Protein AF-A0A7C5R5T1-F1 (afdb_monomer)

Nearest PDB structures (foldseek):
  3ls1-assembly2_B  TM=5.793E-01  e=5.286E-01  Synechocystis sp. PCC 6803
  5tvn-assembly1_A  TM=6.283E-01  e=2.278E+00  Homo sapiens
  6lea-assembly2_B  TM=6.280E-01  e=3.017E+00  Helicobacter pylori CPY1124
  3iqc-assembly3_A  TM=5.082E-01  e=2.278E+00  Helicobacter pylori 26695
  3k1i-assembly2_B  TM=4.172E-01  e=1.537E+00  Helicobacter pylori 26695

Sequence (161 aa):
MSTLGKLGWIVSLILAIGLGAMGYTFLVKGQTVPYADGRTSILLSPDERNQVLGEMRAILSGTRDIMEDSINGDFQAAEDQARAMGMAAANADAQILAKLPLDFSSLGLGLHRSFDDLADFIAANPDPLGIVDEVASLMVQCVACHDAYRLGIEGEATTTQ

Secondary structure (DSSP, 8-state):
--HHHHHHHHHHHHHHHHHHHHHHIIIII-SEEE-TTSPEEEEE-HHHHHHHHHHHHHHHHHHHHHHHHHHHT-HHHHHHHHHHTSGGG----HHHHTTS-HHHHHHHHHHHHHHHHHHHHHHH---HHHHHHHHHHHHHHHHHHHHHEEEEETT------

Solvent-accessible surface area (backbone atoms only — not comparable to full-atom values): 8560 Å² total; per-residue (Å²): 132,58,72,68,58,56,50,52,53,51,52,51,51,52,51,53,51,52,51,49,54,50,48,44,43,52,58,45,52,18,41,59,44,86,41,94,88,73,23,38,26,37,44,28,53,72,66,56,44,50,51,56,54,47,53,54,51,51,51,54,50,38,56,52,48,27,54,52,24,31,72,71,66,38,43,65,59,20,20,52,41,25,46,62,50,5,62,88,56,71,71,75,56,70,75,55,58,59,29,43,25,44,67,59,51,48,43,53,58,46,46,17,44,46,22,38,53,46,17,55,43,35,75,74,51,81,40,51,67,61,52,50,51,52,52,58,58,49,45,51,44,55,50,54,48,63,65,46,40,46,85,38,49,66,90,58,74,89,68,88,121

Radius of gyration: 21.51 Å; Cα contacts (8 Å, |Δi|>4): 175; chains: 1; bounding box: 43×31×78 Å

Foldseek 3Di:
DPPVVVVVVVVVVVVVVVVVVVCCCQAAVFQWDAAPLRAIAQADAPVLQVVVVVLVVLLVVLLVQLLVCLVVLVLVSNLVSLLCLAPVVLDRDPVSNRRDHPVLNVLSNLLNPLSNVLSVCSVVDSHSVVSVVSSVVSCVSVVVDVVHYDYDYPPPPSDDD

Mean predicted aligned error: 6.22 Å

pLDDT: mean 91.75, std 10.35, range [41.28, 98.62]

Structure (mmCIF, N/CA/C/O backbone):
data_AF-A0A7C5R5T1-F1
#
_entry.id   AF-A0A7C5R5T1-F1
#
loop_
_atom_site.group_PDB
_atom_site.id
_atom_site.type_symbol
_atom_site.label_atom_id
_atom_site.label_alt_id
_atom_site.label_comp_id
_atom_site.label_asym_id
_atom_site.label_entity_id
_atom_site.label_seq_id
_atom_site.pdbx_PDB_ins_code
_atom_site.Cartn_x
_atom_site.Cartn_y
_atom_site.Cartn_z
_atom_site.occupancy
_atom_site.B_iso_or_equiv
_atom_site.auth_seq_id
_atom_site.auth_comp_id
_atom_site.auth_asym_id
_atom_site.auth_atom_id
_atom_site.pdbx_PDB_model_num
ATOM 1 N N . MET A 1 1 ? 0.304 11.719 -55.226 1.00 56.12 1 MET A N 1
ATOM 2 C CA . MET A 1 1 ? 1.237 12.138 -54.154 1.00 56.12 1 MET A CA 1
ATOM 3 C C . MET A 1 1 ? 2.668 11.921 -54.604 1.00 56.12 1 MET A C 1
ATOM 5 O O . MET A 1 1 ? 3.005 10.792 -54.952 1.00 56.12 1 MET A O 1
ATOM 9 N N . SER A 1 2 ? 3.476 12.984 -54.612 1.00 66.88 2 SER A N 1
ATOM 10 C CA . SER A 1 2 ? 4.915 12.898 -54.871 1.00 66.88 2 SER A CA 1
ATOM 11 C C . SER A 1 2 ? 5.579 11.957 -53.860 1.00 66.88 2 SER A C 1
ATOM 13 O O . SER A 1 2 ? 5.134 11.828 -52.717 1.00 66.88 2 SER A O 1
ATOM 15 N N . THR A 1 3 ? 6.637 11.274 -54.283 1.00 70.19 3 THR A N 1
ATOM 16 C CA . THR A 1 3 ? 7.483 10.413 -53.439 1.00 70.19 3 THR A CA 1
ATOM 17 C C . THR A 1 3 ? 7.957 11.124 -52.165 1.00 70.19 3 THR A C 1
ATOM 19 O O . THR A 1 3 ? 8.038 10.492 -51.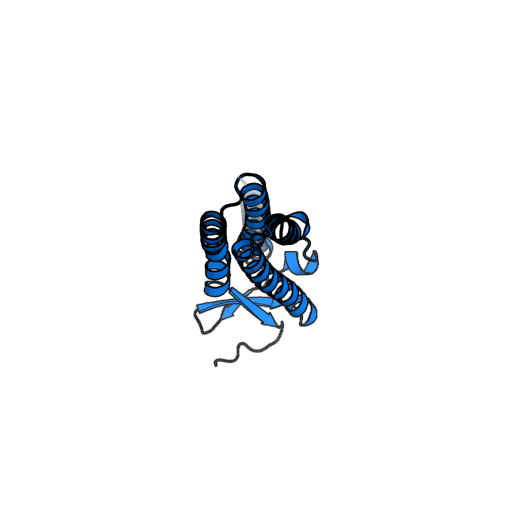117 1.00 70.19 3 THR A O 1
ATOM 22 N N . LEU A 1 4 ? 8.142 12.449 -52.223 1.00 67.06 4 LEU A N 1
ATOM 23 C CA . LEU A 1 4 ? 8.481 13.308 -51.083 1.00 67.06 4 LEU A CA 1
ATOM 24 C C . LEU A 1 4 ? 7.388 13.344 -49.997 1.00 67.06 4 LEU A C 1
ATOM 26 O O . LEU A 1 4 ? 7.691 13.260 -48.811 1.00 67.06 4 LEU A O 1
ATOM 30 N N . GLY A 1 5 ? 6.111 13.403 -50.392 1.00 75.19 5 GLY A N 1
ATOM 31 C CA . GLY A 1 5 ? 4.989 13.380 -49.449 1.00 75.19 5 GLY A CA 1
ATOM 32 C C . GLY A 1 5 ? 4.825 12.020 -48.769 1.00 75.19 5 GLY A C 1
ATOM 33 O O . GLY A 1 5 ? 4.558 11.955 -47.575 1.00 75.19 5 GLY A O 1
ATOM 34 N N . LYS A 1 6 ? 5.053 10.922 -49.503 1.00 77.69 6 LYS A N 1
ATOM 35 C CA . LYS A 1 6 ? 5.027 9.563 -48.931 1.00 77.69 6 LYS A CA 1
ATOM 36 C C . LYS A 1 6 ? 6.157 9.355 -47.917 1.00 77.69 6 LYS A C 1
ATOM 38 O O . LYS A 1 6 ? 5.921 8.757 -46.875 1.00 77.69 6 LYS A O 1
ATOM 43 N N . LEU A 1 7 ? 7.350 9.889 -48.195 1.00 84.25 7 LEU A N 1
ATOM 44 C CA . LEU A 1 7 ? 8.491 9.823 -47.280 1.00 84.25 7 LEU A CA 1
ATOM 45 C C . LEU A 1 7 ? 8.233 10.611 -45.985 1.00 84.25 7 LEU A C 1
ATOM 47 O O . LEU A 1 7 ? 8.514 10.099 -44.907 1.00 84.25 7 LEU A O 1
ATOM 51 N N . GLY A 1 8 ? 7.627 11.801 -46.076 1.00 86.56 8 GLY A N 1
ATOM 52 C CA . GLY A 1 8 ? 7.246 12.595 -44.901 1.00 86.56 8 GLY A CA 1
ATOM 53 C C . GLY A 1 8 ? 6.273 11.861 -43.971 1.00 86.56 8 GLY A C 1
ATOM 54 O O . GLY A 1 8 ? 6.514 11.785 -42.771 1.00 86.56 8 GLY A O 1
ATOM 55 N N . TRP A 1 9 ? 5.231 11.233 -44.525 1.00 90.69 9 TRP A N 1
ATOM 56 C CA . TRP A 1 9 ? 4.276 10.438 -43.740 1.00 90.69 9 TRP A CA 1
ATOM 57 C C . TRP A 1 9 ? 4.911 9.213 -43.076 1.00 90.69 9 TRP A C 1
ATOM 59 O O . TRP A 1 9 ? 4.578 8.901 -41.935 1.00 90.69 9 TRP A O 1
ATOM 69 N N . ILE A 1 10 ? 5.840 8.537 -43.760 1.00 91.81 10 ILE A N 1
ATOM 70 C CA . ILE A 1 10 ? 6.574 7.399 -43.188 1.00 91.81 10 ILE A CA 1
ATOM 71 C C . ILE A 1 10 ? 7.433 7.860 -42.005 1.00 91.81 10 ILE A C 1
ATOM 73 O O . ILE A 1 10 ? 7.393 7.235 -40.948 1.00 91.81 10 ILE A O 1
ATOM 77 N N . VAL A 1 11 ? 8.161 8.973 -42.143 1.00 92.62 11 VAL A N 1
ATOM 78 C CA . VAL A 1 11 ? 8.981 9.529 -41.053 1.00 92.62 11 VAL A CA 1
ATOM 79 C C . VAL A 1 11 ? 8.110 9.945 -39.864 1.00 92.62 11 VAL A C 1
ATOM 81 O O . VAL A 1 11 ? 8.437 9.605 -38.729 1.00 92.62 11 VAL A O 1
ATOM 84 N N . SER A 1 12 ? 6.976 10.610 -40.100 1.00 90.56 12 SER A N 1
ATOM 85 C CA . SER A 1 12 ? 6.036 10.975 -39.031 1.00 90.56 12 SER A CA 1
ATOM 86 C C . SER A 1 12 ? 5.440 9.756 -38.322 1.00 90.56 12 SER A C 1
ATOM 88 O O . SER A 1 12 ? 5.335 9.770 -37.099 1.00 90.56 12 SER A O 1
ATOM 90 N N . LEU A 1 13 ? 5.096 8.690 -39.054 1.00 94.12 13 LEU A N 1
ATOM 91 C CA . LEU A 1 13 ? 4.615 7.435 -38.461 1.00 94.12 13 LEU A CA 1
ATOM 92 C C . LEU A 1 13 ? 5.683 6.766 -37.592 1.00 94.12 13 LEU A C 1
ATOM 94 O O . LEU A 1 13 ? 5.385 6.351 -36.476 1.00 94.12 13 LEU A O 1
ATOM 98 N N . ILE A 1 14 ? 6.928 6.698 -38.070 1.00 93.06 14 ILE A N 1
ATOM 99 C CA . ILE A 1 14 ? 8.045 6.127 -37.304 1.00 93.06 14 ILE A CA 1
ATOM 100 C C . ILE A 1 14 ? 8.288 6.934 -36.023 1.00 93.06 14 ILE A C 1
ATOM 102 O O . ILE A 1 14 ? 8.432 6.346 -34.953 1.00 93.06 14 ILE A O 1
ATOM 106 N N . LEU A 1 15 ? 8.281 8.268 -36.107 1.00 91.69 15 LEU A N 1
ATOM 107 C CA . LEU A 1 15 ? 8.427 9.136 -34.935 1.00 91.69 15 LEU A CA 1
ATOM 108 C C . LEU A 1 15 ? 7.278 8.954 -33.939 1.00 91.69 15 LEU A C 1
ATOM 110 O O . LEU A 1 15 ? 7.528 8.865 -32.740 1.00 91.69 15 LEU A O 1
ATOM 114 N N . ALA A 1 16 ? 6.035 8.852 -34.417 1.00 91.81 16 ALA A N 1
ATOM 115 C CA . ALA A 1 16 ? 4.877 8.631 -33.556 1.00 91.81 16 ALA A CA 1
ATOM 116 C C . ALA A 1 16 ? 4.959 7.281 -32.822 1.00 91.81 16 ALA A C 1
ATOM 118 O O . ALA A 1 16 ? 4.718 7.221 -31.619 1.00 91.81 16 ALA A O 1
ATOM 119 N N . ILE A 1 17 ? 5.365 6.213 -33.519 1.00 92.25 17 ILE A N 1
ATOM 120 C CA . ILE A 1 17 ? 5.582 4.889 -32.916 1.00 92.25 17 ILE A CA 1
ATOM 121 C C . ILE A 1 17 ? 6.726 4.941 -31.897 1.00 92.25 17 ILE A C 1
ATOM 123 O O . ILE A 1 17 ? 6.585 4.404 -30.802 1.00 92.25 17 ILE A O 1
ATOM 127 N N . GLY A 1 18 ? 7.835 5.610 -32.226 1.00 89.50 18 GLY A N 1
ATOM 128 C CA . GLY A 1 18 ? 8.972 5.771 -31.318 1.00 89.50 18 GLY A CA 1
ATOM 129 C C . GLY A 1 18 ? 8.592 6.499 -30.027 1.00 89.50 18 GLY A C 1
ATOM 130 O O . GLY A 1 18 ? 8.890 6.014 -28.938 1.00 89.50 18 GLY A O 1
ATOM 131 N N . LEU A 1 19 ? 7.867 7.616 -30.137 1.00 89.94 19 LEU A N 1
ATOM 132 C CA . LEU A 1 19 ? 7.349 8.357 -28.982 1.00 89.94 19 LEU A CA 1
ATOM 133 C C . LEU A 1 19 ? 6.349 7.527 -28.169 1.00 89.94 19 LEU A C 1
ATOM 135 O O . LEU A 1 19 ? 6.412 7.540 -26.943 1.00 89.94 19 LEU A O 1
ATOM 139 N N . GLY A 1 20 ? 5.470 6.769 -28.831 1.00 87.56 20 GLY A N 1
ATOM 140 C CA . GLY A 1 20 ? 4.527 5.868 -28.166 1.00 87.56 20 GLY A CA 1
ATOM 141 C C . GLY A 1 20 ? 5.222 4.745 -27.390 1.00 87.56 20 GLY A C 1
ATOM 142 O O . GLY A 1 20 ? 4.893 4.502 -26.231 1.00 87.56 20 GLY A O 1
ATOM 143 N N . ALA A 1 21 ? 6.226 4.099 -27.988 1.00 84.19 21 ALA A N 1
ATOM 144 C CA . ALA A 1 21 ? 7.009 3.046 -27.338 1.00 84.19 21 ALA A CA 1
ATOM 145 C C . ALA A 1 21 ? 7.826 3.581 -26.151 1.00 84.19 21 ALA A C 1
ATOM 147 O O . ALA A 1 21 ? 7.913 2.930 -25.105 1.00 84.19 21 ALA A O 1
ATOM 148 N N . MET A 1 22 ? 8.385 4.785 -26.293 1.00 79.88 22 MET A N 1
ATOM 149 C CA . MET A 1 22 ? 9.089 5.469 -25.213 1.00 79.88 22 MET A CA 1
ATOM 150 C C . MET A 1 22 ? 8.125 5.806 -24.070 1.00 79.88 22 MET A C 1
ATOM 152 O O . MET A 1 22 ? 8.389 5.443 -22.926 1.00 79.88 22 MET A O 1
ATOM 156 N N . GLY A 1 23 ? 6.968 6.397 -24.382 1.00 80.69 23 GLY A N 1
ATOM 157 C CA . GLY A 1 23 ? 5.923 6.693 -23.403 1.00 80.69 23 GLY A CA 1
ATOM 158 C C . GLY A 1 23 ? 5.456 5.448 -22.649 1.00 80.69 23 GLY A C 1
ATOM 159 O O . GLY A 1 23 ? 5.394 5.467 -21.427 1.00 80.69 23 GLY A O 1
ATOM 160 N N . TYR A 1 24 ? 5.219 4.334 -23.344 1.00 83.12 24 TYR A N 1
ATOM 161 C CA . TYR A 1 24 ? 4.848 3.066 -22.709 1.00 83.12 24 TYR A CA 1
ATOM 162 C C . TYR A 1 24 ? 5.934 2.541 -21.755 1.00 83.12 24 TYR A C 1
ATOM 164 O O . TYR A 1 24 ? 5.635 2.104 -20.645 1.00 83.12 24 TYR A O 1
ATOM 172 N N . THR A 1 25 ? 7.203 2.607 -22.159 1.00 76.88 25 THR A N 1
ATOM 173 C CA . THR A 1 25 ? 8.308 2.093 -21.338 1.00 76.88 25 THR A CA 1
ATOM 174 C C . THR A 1 25 ? 8.479 2.905 -20.054 1.00 76.88 25 THR A C 1
ATOM 176 O O . THR A 1 25 ? 8.581 2.323 -18.981 1.00 76.88 25 THR A O 1
ATOM 179 N N . PHE A 1 26 ? 8.449 4.236 -20.145 1.00 74.94 26 PHE A N 1
ATOM 180 C CA . PHE A 1 26 ? 8.662 5.096 -18.980 1.00 74.94 26 PHE A CA 1
ATOM 181 C C . PHE A 1 26 ? 7.417 5.267 -18.102 1.00 74.94 26 PHE A C 1
ATOM 183 O O . PHE A 1 26 ? 7.558 5.327 -16.889 1.00 74.94 26 PHE A O 1
ATOM 190 N N . LEU A 1 27 ? 6.211 5.330 -18.680 1.00 76.50 27 LEU A N 1
ATOM 191 C CA . LEU A 1 27 ? 4.986 5.620 -17.919 1.00 76.50 27 LEU A CA 1
ATOM 192 C C . LEU A 1 27 ? 4.243 4.369 -17.445 1.00 76.50 27 LEU A C 1
ATOM 194 O O . LEU A 1 27 ? 3.551 4.428 -16.436 1.00 76.50 27 LEU A O 1
ATOM 198 N N . VAL A 1 28 ? 4.333 3.255 -18.181 1.00 83.31 28 VAL A N 1
ATOM 199 C CA . VAL A 1 28 ? 3.568 2.037 -17.861 1.00 83.31 28 VAL A CA 1
ATOM 200 C C . VAL A 1 28 ? 4.459 0.993 -17.201 1.00 83.31 28 VAL A C 1
ATOM 202 O O . VAL A 1 28 ? 4.122 0.486 -16.134 1.00 83.31 28 VAL A O 1
ATOM 205 N N . LYS A 1 29 ? 5.609 0.682 -17.811 1.00 84.50 29 LYS A N 1
ATOM 206 C CA . LYS A 1 29 ? 6.514 -0.365 -17.307 1.00 84.50 29 LYS A CA 1
ATOM 207 C C . LYS A 1 29 ? 7.390 0.061 -16.126 1.00 84.50 29 LYS A C 1
ATOM 209 O O . LYS A 1 29 ? 7.801 -0.813 -15.363 1.00 84.50 29 LYS A O 1
ATOM 214 N N . GLY A 1 30 ? 7.686 1.353 -15.983 1.00 88.88 30 GLY A N 1
ATOM 215 C CA . GLY A 1 30 ? 8.621 1.855 -14.972 1.00 88.88 30 GLY A CA 1
ATOM 216 C C . GLY A 1 30 ? 10.049 1.312 -15.147 1.00 88.88 30 GLY A C 1
ATOM 217 O O . GLY A 1 30 ? 10.401 0.733 -16.179 1.00 88.88 30 GLY A O 1
ATOM 218 N N . GLN A 1 31 ? 10.888 1.481 -14.124 1.00 92.38 31 GLN A N 1
ATOM 219 C CA . GLN A 1 31 ? 12.246 0.931 -14.086 1.00 92.38 31 GLN A CA 1
ATOM 220 C C . GLN A 1 31 ? 12.227 -0.486 -13.514 1.00 92.38 31 GLN A C 1
ATOM 222 O O . GLN A 1 31 ? 12.445 -0.705 -12.323 1.00 92.38 31 GLN A O 1
ATOM 227 N N . THR A 1 32 ? 11.936 -1.462 -14.373 1.00 93.31 32 THR A N 1
ATOM 228 C CA . THR A 1 32 ? 11.740 -2.852 -13.954 1.00 93.31 32 THR A CA 1
ATOM 229 C C . THR A 1 32 ? 12.552 -3.869 -14.742 1.00 93.31 32 THR A C 1
ATOM 231 O O . THR A 1 32 ? 12.878 -3.674 -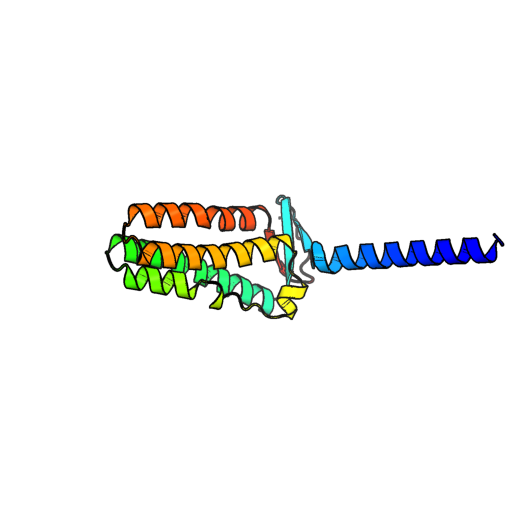15.914 1.00 93.31 32 THR A O 1
ATOM 234 N N . VAL A 1 33 ? 12.838 -5.000 -14.094 1.00 92.62 33 VAL A N 1
ATOM 235 C CA . VAL A 1 33 ? 13.402 -6.207 -14.713 1.00 92.62 33 VAL A CA 1
ATOM 236 C C . VAL A 1 33 ? 12.670 -7.459 -14.215 1.00 92.62 33 VAL A C 1
ATOM 238 O O . VAL A 1 33 ? 12.233 -7.484 -13.063 1.00 92.62 33 VAL A O 1
ATOM 241 N N . PRO A 1 34 ? 12.530 -8.520 -15.029 1.00 93.44 34 PRO A N 1
ATOM 242 C CA . PRO A 1 34 ? 12.045 -9.810 -14.542 1.00 93.44 34 PRO A CA 1
ATOM 243 C C . PRO A 1 34 ? 12.974 -10.390 -13.465 1.00 93.44 34 PRO A C 1
ATOM 245 O O . PRO A 1 34 ? 14.189 -10.190 -13.520 1.00 93.44 34 PRO A O 1
ATOM 248 N N . TYR A 1 35 ? 12.418 -11.145 -12.520 1.00 92.88 35 TYR A N 1
ATOM 249 C CA . TYR A 1 35 ? 13.166 -11.853 -11.483 1.00 92.88 35 TYR A CA 1
ATOM 250 C C . TYR A 1 35 ? 12.942 -13.373 -11.543 1.00 92.88 35 TYR A C 1
ATOM 252 O O . TYR A 1 35 ? 11.964 -13.852 -12.113 1.00 92.88 35 TYR A O 1
ATOM 260 N N . ALA A 1 36 ? 13.871 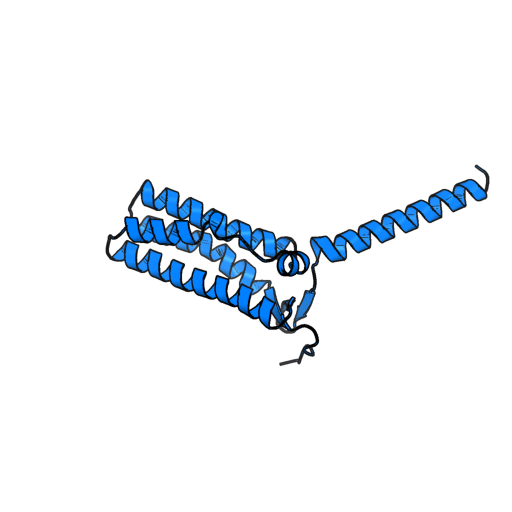-14.139 -10.963 1.00 91.44 36 ALA A N 1
ATOM 261 C CA . ALA A 1 36 ? 13.925 -15.599 -11.081 1.00 91.44 36 ALA A CA 1
ATOM 262 C C . ALA A 1 36 ? 12.701 -16.331 -10.499 1.00 91.44 36 ALA A C 1
ATOM 264 O O . ALA A 1 36 ? 12.336 -17.394 -10.992 1.00 91.44 36 ALA A O 1
ATOM 265 N N . ASP A 1 37 ? 12.046 -15.754 -9.490 1.00 92.81 37 ASP A N 1
ATOM 266 C CA . ASP A 1 37 ? 10.849 -16.316 -8.850 1.00 92.81 37 ASP A CA 1
ATOM 267 C C . ASP A 1 37 ? 9.530 -15.937 -9.549 1.00 92.81 37 ASP A C 1
ATOM 269 O O . ASP A 1 37 ? 8.456 -16.185 -9.011 1.00 92.81 37 ASP A O 1
ATOM 273 N N . GLY A 1 38 ? 9.600 -15.342 -10.746 1.00 93.31 38 GLY A N 1
ATOM 274 C CA . GLY A 1 38 ? 8.435 -14.943 -11.540 1.00 93.31 38 GLY A CA 1
ATOM 275 C C . GLY A 1 38 ? 7.951 -13.515 -11.286 1.00 93.31 38 GLY A C 1
ATOM 276 O O . GLY A 1 38 ? 7.145 -13.007 -12.066 1.00 93.31 38 GLY A O 1
ATOM 277 N N . ARG A 1 39 ? 8.474 -12.831 -10.260 1.00 96.38 39 ARG A N 1
ATOM 278 C CA . ARG A 1 39 ? 8.105 -11.444 -9.947 1.00 96.38 39 ARG A CA 1
ATOM 279 C C . ARG A 1 39 ? 8.816 -10.430 -10.829 1.00 96.38 39 ARG A C 1
ATOM 281 O O . ARG A 1 39 ? 9.871 -10.688 -11.410 1.00 96.38 39 ARG A O 1
ATOM 288 N N . THR A 1 40 ? 8.269 -9.222 -10.860 1.00 95.25 40 THR A N 1
ATOM 289 C CA . THR A 1 40 ? 8.901 -8.052 -11.468 1.00 95.25 40 THR A CA 1
ATOM 290 C C . THR A 1 40 ? 9.688 -7.282 -10.408 1.00 95.25 40 THR A C 1
ATOM 292 O O . THR A 1 40 ? 9.134 -6.819 -9.411 1.00 95.25 40 THR A O 1
ATOM 295 N N . SER A 1 41 ? 10.996 -7.137 -10.612 1.00 96.12 41 SER A N 1
ATOM 296 C CA . SER A 1 41 ? 11.859 -6.337 -9.748 1.00 96.12 41 SER A CA 1
ATOM 297 C C . SER A 1 41 ? 11.825 -4.875 -10.168 1.00 96.12 41 SER A C 1
ATOM 299 O O . SER A 1 41 ? 12.272 -4.541 -11.263 1.00 96.12 41 SER A O 1
ATOM 301 N N . ILE A 1 42 ? 11.333 -4.011 -9.285 1.00 95.75 42 ILE A N 1
ATOM 302 C CA . ILE A 1 42 ? 11.402 -2.552 -9.412 1.00 95.75 42 ILE A CA 1
ATOM 303 C C . ILE A 1 42 ? 12.781 -2.116 -8.924 1.00 95.75 42 ILE A C 1
ATOM 305 O O . ILE A 1 42 ? 13.157 -2.423 -7.791 1.00 95.75 42 ILE A O 1
ATOM 309 N N . LEU A 1 43 ? 13.551 -1.473 -9.796 1.00 95.44 43 LEU A N 1
ATOM 310 C CA . LEU A 1 43 ? 14.908 -1.029 -9.506 1.00 95.44 43 LEU A CA 1
ATOM 311 C C . LEU A 1 43 ? 14.867 0.377 -8.914 1.00 95.44 43 LEU A C 1
ATOM 313 O O . LEU A 1 43 ? 14.335 1.300 -9.524 1.00 95.44 43 LEU A O 1
ATOM 317 N N . LEU A 1 44 ? 15.416 0.502 -7.711 1.00 95.62 44 LEU A N 1
ATOM 318 C CA . LEU A 1 44 ? 15.475 1.737 -6.941 1.00 95.62 44 LEU A CA 1
ATOM 319 C C . LEU A 1 44 ? 16.908 1.967 -6.450 1.00 95.62 44 LEU A C 1
ATOM 321 O O . LEU A 1 44 ? 17.716 1.035 -6.370 1.00 95.62 44 LEU A O 1
ATOM 325 N N . SER A 1 45 ? 17.226 3.194 -6.055 1.00 95.44 45 SER A N 1
ATOM 326 C CA . SER A 1 45 ? 18.415 3.445 -5.244 1.00 95.44 45 SER A CA 1
ATOM 327 C C . SER A 1 45 ? 18.255 2.812 -3.847 1.00 95.44 45 SER A C 1
ATOM 329 O O . SER A 1 45 ? 17.132 2.514 -3.419 1.00 95.44 45 SER A O 1
ATOM 331 N N . PRO A 1 46 ? 19.349 2.602 -3.093 1.00 95.38 46 PRO A N 1
ATOM 332 C CA . PRO A 1 46 ? 19.264 2.102 -1.719 1.00 95.38 46 PRO A CA 1
ATOM 333 C C . PRO A 1 46 ? 18.338 2.920 -0.816 1.00 95.38 46 PRO A C 1
ATOM 335 O O . PRO A 1 46 ? 17.544 2.341 -0.073 1.00 95.38 46 PRO A O 1
ATOM 338 N N . ASP A 1 47 ? 18.397 4.246 -0.916 1.00 94.94 47 ASP A N 1
ATOM 339 C CA . ASP A 1 47 ? 17.600 5.143 -0.079 1.00 94.94 47 ASP A CA 1
ATOM 340 C C . ASP A 1 47 ? 16.122 5.118 -0.478 1.00 94.94 47 ASP A C 1
ATOM 342 O O . ASP A 1 47 ? 15.253 4.988 0.384 1.00 94.94 47 ASP A O 1
ATOM 346 N N . GLU A 1 48 ? 15.831 5.127 -1.780 1.00 95.69 48 GLU A N 1
ATOM 347 C CA . GLU A 1 48 ? 14.467 5.004 -2.308 1.00 95.69 48 GLU A CA 1
ATOM 348 C C . GLU A 1 48 ? 13.824 3.675 -1.889 1.00 95.69 48 GLU A C 1
ATOM 350 O O . GLU A 1 48 ? 12.694 3.641 -1.398 1.00 95.69 48 GLU A O 1
ATOM 355 N N . ARG A 1 49 ? 14.559 2.562 -2.013 1.00 95.94 49 ARG A N 1
ATOM 356 C CA . ARG A 1 49 ? 14.084 1.244 -1.572 1.00 95.94 49 ARG A CA 1
ATOM 357 C C . ARG A 1 49 ? 13.786 1.234 -0.076 1.00 95.94 49 ARG A C 1
ATOM 359 O O . ARG A 1 49 ? 12.779 0.663 0.341 1.00 95.94 49 ARG A O 1
ATOM 366 N N . ASN A 1 50 ? 14.650 1.842 0.733 1.00 95.69 50 ASN A N 1
ATOM 367 C CA . ASN A 1 50 ? 14.453 1.922 2.177 1.00 95.69 50 ASN A CA 1
ATOM 368 C C . ASN A 1 50 ? 13.245 2.787 2.552 1.00 95.69 50 ASN A C 1
ATOM 370 O O . ASN A 1 50 ? 12.560 2.453 3.519 1.00 95.69 50 ASN A O 1
ATOM 374 N N . GLN A 1 51 ? 12.959 3.844 1.789 1.00 95.56 51 GLN A N 1
ATOM 375 C CA . GLN A 1 51 ? 11.769 4.668 1.978 1.00 95.56 51 GLN A CA 1
ATOM 376 C C . GLN A 1 51 ? 10.492 3.857 1.734 1.00 95.56 51 GLN A C 1
ATOM 378 O O . GLN A 1 51 ? 9.658 3.765 2.634 1.00 95.56 51 GLN A O 1
ATOM 383 N N . VAL A 1 52 ? 10.387 3.182 0.583 1.00 95.81 52 VAL A N 1
ATOM 384 C CA . VAL A 1 52 ? 9.212 2.355 0.245 1.00 95.81 52 VAL A CA 1
ATOM 385 C C . VAL A 1 52 ? 9.031 1.210 1.250 1.00 95.81 52 VAL A C 1
ATOM 387 O O . VAL A 1 52 ? 7.936 0.979 1.756 1.00 95.81 52 VAL A O 1
ATOM 390 N N . LEU A 1 53 ? 10.110 0.510 1.618 1.00 96.88 53 LEU A N 1
ATOM 391 C CA . LEU A 1 53 ? 10.044 -0.533 2.650 1.00 96.88 53 LEU A CA 1
ATOM 392 C C . LEU A 1 53 ? 9.727 0.026 4.043 1.00 96.88 53 LEU A C 1
ATOM 394 O O . LEU A 1 53 ? 9.226 -0.703 4.898 1.00 96.88 53 LEU A O 1
ATOM 398 N N . GLY A 1 54 ? 10.065 1.286 4.312 1.00 96.81 54 GLY A N 1
ATOM 399 C CA . GLY A 1 54 ? 9.699 1.981 5.540 1.00 96.81 54 GLY A CA 1
ATOM 400 C C . GLY A 1 54 ? 8.198 2.166 5.655 1.00 96.81 54 GLY A C 1
ATOM 401 O O . GLY A 1 54 ? 7.618 1.774 6.666 1.00 96.81 54 GLY A O 1
ATOM 402 N N . GLU A 1 55 ? 7.584 2.667 4.591 1.00 96.06 55 GLU A N 1
ATOM 403 C CA . GLU A 1 55 ? 6.135 2.806 4.479 1.00 96.06 55 GLU A CA 1
ATOM 404 C C . GLU A 1 55 ? 5.425 1.451 4.600 1.00 96.06 55 GLU A C 1
ATOM 406 O O . GLU A 1 55 ? 4.540 1.300 5.436 1.00 96.06 55 GLU A O 1
ATOM 411 N N . MET A 1 56 ? 5.891 0.414 3.892 1.00 96.94 56 MET A N 1
ATOM 412 C CA . MET A 1 56 ? 5.324 -0.941 3.999 1.00 96.94 56 MET A CA 1
ATOM 413 C C . MET A 1 56 ? 5.367 -1.499 5.431 1.00 96.94 56 MET A C 1
ATOM 415 O O . MET A 1 56 ? 4.422 -2.148 5.877 1.00 96.94 56 MET A O 1
ATOM 419 N N . ARG A 1 57 ? 6.453 -1.251 6.177 1.00 97.88 57 ARG A N 1
ATOM 420 C CA . ARG A 1 57 ? 6.558 -1.668 7.587 1.00 97.88 57 ARG A CA 1
ATOM 421 C C . ARG A 1 57 ? 5.618 -0.879 8.492 1.00 97.88 57 ARG A C 1
ATOM 423 O O . ARG A 1 57 ? 5.064 -1.470 9.415 1.00 97.88 57 ARG A O 1
ATOM 430 N N . ALA A 1 58 ? 5.455 0.419 8.245 1.00 96.94 58 ALA A N 1
ATOM 431 C CA . ALA A 1 58 ? 4.506 1.247 8.981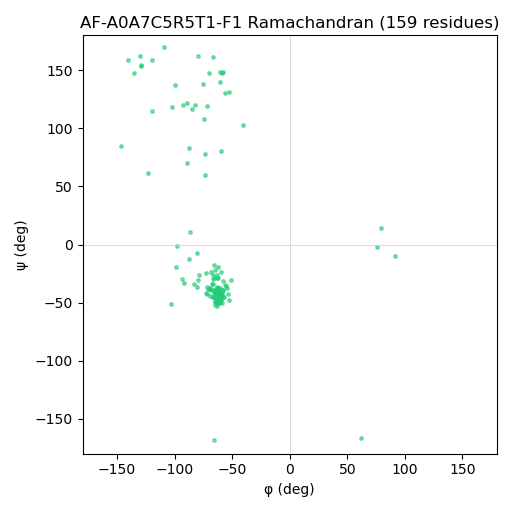 1.00 96.94 58 ALA A CA 1
ATOM 432 C C . ALA A 1 58 ? 3.069 0.768 8.738 1.00 96.94 58 ALA A C 1
ATOM 434 O O . ALA A 1 58 ? 2.344 0.555 9.703 1.00 96.94 58 ALA A O 1
ATOM 435 N N . ILE A 1 59 ? 2.711 0.476 7.483 1.00 97.38 59 ILE A N 1
ATOM 436 C CA . ILE A 1 59 ? 1.399 -0.069 7.116 1.00 97.38 59 ILE A CA 1
ATOM 437 C C . ILE A 1 59 ? 1.146 -1.422 7.790 1.00 97.38 59 ILE A C 1
ATOM 439 O O . ILE A 1 59 ? 0.078 -1.654 8.356 1.00 97.38 59 ILE A O 1
ATOM 443 N N . LEU A 1 60 ? 2.136 -2.319 7.776 1.00 98.19 60 LEU A N 1
ATOM 4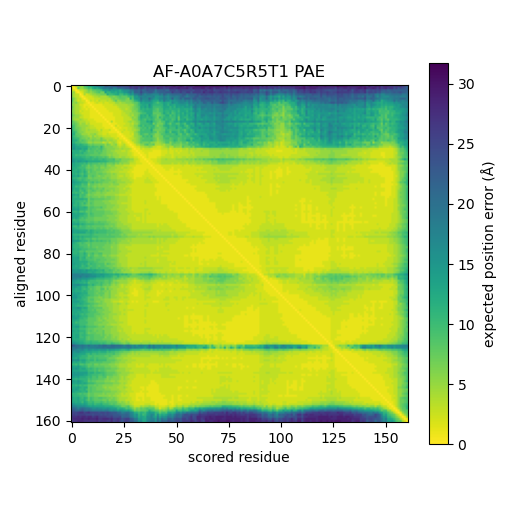44 C CA . LEU A 1 60 ? 2.016 -3.623 8.431 1.00 98.19 60 LEU A CA 1
ATOM 445 C C . LEU A 1 60 ? 1.809 -3.487 9.947 1.00 98.19 60 LEU A C 1
ATOM 447 O O . LEU A 1 60 ? 0.977 -4.194 10.515 1.00 98.19 60 LEU A O 1
ATOM 451 N N . SER A 1 61 ? 2.551 -2.583 10.594 1.00 98.25 61 SER A N 1
ATOM 452 C CA . SER A 1 61 ? 2.371 -2.286 12.019 1.00 98.25 61 SER A CA 1
ATOM 453 C C . SER A 1 61 ? 0.990 -1.698 12.287 1.00 98.25 61 SER A C 1
ATOM 455 O O . SER A 1 61 ? 0.274 -2.230 13.120 1.00 98.25 61 SER A O 1
ATOM 457 N N . GLY A 1 62 ? 0.574 -0.675 11.539 1.00 98.19 62 GLY A N 1
ATOM 458 C CA . GLY A 1 62 ? -0.731 -0.040 11.720 1.00 98.19 62 GLY A CA 1
ATOM 459 C C . GLY A 1 62 ? -1.890 -1.012 11.505 1.00 98.19 62 GLY A C 1
ATOM 460 O O . GLY A 1 62 ? -2.844 -1.007 12.269 1.00 98.19 62 GLY A O 1
ATOM 461 N N . THR A 1 63 ? -1.784 -1.933 10.541 1.00 98.19 63 THR A N 1
ATOM 462 C CA . THR A 1 63 ? -2.794 -2.992 10.338 1.00 98.19 63 THR A CA 1
ATOM 463 C C . THR A 1 63 ? -2.926 -3.892 11.570 1.00 98.19 63 THR A C 1
ATOM 465 O O . THR A 1 63 ? -4.031 -4.247 11.978 1.00 98.19 63 THR A O 1
ATOM 468 N N . ARG A 1 64 ? -1.796 -4.267 12.184 1.00 98.31 64 ARG A N 1
ATOM 469 C CA . ARG A 1 64 ? -1.770 -5.036 13.436 1.00 98.31 64 ARG A CA 1
ATOM 470 C C . ARG A 1 64 ? -2.395 -4.243 14.586 1.00 98.31 64 ARG A C 1
ATOM 472 O O . ARG A 1 64 ? -3.160 -4.826 15.349 1.00 98.31 64 ARG A O 1
ATOM 479 N N . ASP A 1 65 ? -2.077 -2.955 14.686 1.00 98.50 65 ASP A N 1
ATOM 480 C CA . ASP A 1 65 ? -2.570 -2.054 15.732 1.00 98.50 65 ASP A CA 1
ATOM 481 C C . ASP A 1 65 ? -4.096 -1.889 15.622 1.00 98.50 65 ASP A C 1
ATOM 483 O O . ASP A 1 65 ? -4.793 -2.121 16.601 1.00 98.50 65 ASP A O 1
ATOM 487 N N . ILE A 1 66 ? -4.633 -1.674 14.412 1.00 98.38 66 ILE A N 1
ATOM 488 C CA . ILE A 1 66 ? -6.085 -1.639 14.151 1.00 98.38 66 ILE A CA 1
ATOM 489 C C . ILE A 1 66 ? -6.777 -2.893 14.684 1.00 98.38 66 ILE A C 1
ATOM 491 O O . ILE A 1 66 ? -7.804 -2.797 15.355 1.00 98.38 66 ILE A O 1
ATOM 495 N N . MET A 1 67 ? -6.239 -4.081 14.388 1.00 97.69 67 MET A N 1
ATOM 496 C CA . MET A 1 67 ? -6.832 -5.336 14.858 1.00 97.69 67 MET A CA 1
ATOM 497 C C . MET A 1 67 ? -6.766 -5.464 16.385 1.00 97.69 67 MET A C 1
ATOM 499 O O . MET A 1 67 ? -7.735 -5.910 16.999 1.00 97.69 67 MET A O 1
ATOM 503 N N . GLU A 1 68 ? -5.645 -5.084 17.001 1.00 98.12 68 GLU A N 1
ATOM 504 C CA . GLU A 1 68 ? -5.482 -5.104 18.459 1.00 98.12 68 GLU A CA 1
ATOM 505 C C . GLU A 1 68 ? -6.463 -4.146 19.147 1.00 98.12 68 GLU A C 1
ATOM 507 O O . GLU A 1 68 ? -7.193 -4.562 20.049 1.00 98.12 68 GLU A O 1
ATOM 512 N N . ASP A 1 69 ? -6.535 -2.904 18.677 1.00 98.06 69 ASP A N 1
ATOM 513 C CA . ASP A 1 69 ? -7.426 -1.869 19.197 1.00 98.06 69 ASP A CA 1
ATOM 514 C C . ASP A 1 69 ? -8.896 -2.284 19.042 1.00 98.06 69 ASP A C 1
ATOM 516 O O . ASP A 1 69 ? -9.678 -2.199 19.992 1.00 98.06 69 ASP A O 1
ATOM 520 N N . SER A 1 70 ? -9.253 -2.870 17.894 1.00 96.69 70 SER A N 1
ATOM 521 C CA . SER A 1 70 ? -10.600 -3.395 17.633 1.00 96.69 70 SER A CA 1
ATOM 522 C C . SER A 1 70 ? -10.996 -4.514 18.596 1.00 96.69 70 SER A C 1
ATOM 524 O O . SER A 1 70 ? -12.117 -4.528 19.101 1.00 96.69 70 SER A O 1
ATOM 526 N N . ILE A 1 71 ? -10.087 -5.451 18.887 1.00 96.19 71 ILE A N 1
ATOM 527 C CA . ILE A 1 71 ? -10.338 -6.548 19.839 1.00 96.19 71 ILE A CA 1
ATOM 528 C C . ILE A 1 71 ? -10.471 -6.016 21.272 1.00 96.19 71 ILE A C 1
ATOM 530 O O . ILE A 1 71 ? -11.266 -6.542 22.054 1.00 96.19 71 ILE A O 1
ATOM 534 N N . ASN A 1 72 ? -9.724 -4.965 21.612 1.00 97.06 72 ASN A N 1
ATOM 535 C CA . ASN A 1 72 ? -9.773 -4.320 22.923 1.00 97.06 72 ASN A CA 1
ATOM 536 C C . ASN A 1 72 ? -10.950 -3.337 23.078 1.00 97.06 72 ASN A C 1
ATOM 538 O O . ASN A 1 72 ? -11.201 -2.861 24.187 1.00 97.06 72 ASN A O 1
ATOM 542 N N . GLY A 1 73 ? -11.692 -3.064 22.000 1.00 96.56 73 GLY A N 1
ATOM 543 C CA . GLY A 1 73 ? -12.828 -2.142 21.980 1.00 96.56 73 GLY A CA 1
ATOM 544 C C . GLY A 1 73 ? -12.443 -0.660 21.900 1.00 96.56 73 GLY A C 1
ATOM 545 O O . GLY A 1 73 ? -13.300 0.193 22.137 1.00 96.56 73 GLY A O 1
ATOM 546 N N . ASP A 1 74 ? -11.187 -0.342 21.576 1.00 97.81 74 ASP A N 1
ATOM 547 C CA . ASP A 1 74 ? -10.718 1.028 21.345 1.00 97.81 74 ASP A CA 1
ATOM 548 C C . ASP A 1 74 ? -10.887 1.415 19.868 1.00 97.81 74 ASP A C 1
ATOM 550 O O . ASP A 1 74 ? -9.944 1.526 19.087 1.00 97.81 74 ASP A O 1
ATOM 554 N N . PHE A 1 75 ? -12.141 1.584 19.456 1.00 97.69 75 PHE A N 1
ATOM 555 C CA . PHE A 1 75 ? -12.465 1.868 18.057 1.00 97.69 75 PHE A CA 1
ATOM 556 C C . PHE A 1 75 ? -11.999 3.251 17.596 1.00 97.69 75 PHE A C 1
ATOM 558 O O . PHE A 1 75 ? -11.765 3.433 16.407 1.00 97.69 75 PHE A O 1
ATOM 565 N N . GLN A 1 76 ? -11.822 4.209 18.513 1.00 98.00 76 GLN A N 1
ATOM 566 C CA . GLN A 1 76 ? -11.253 5.506 18.148 1.00 98.00 76 GLN A CA 1
ATOM 567 C C . GLN A 1 76 ? -9.776 5.359 17.782 1.00 98.00 76 GLN A C 1
ATOM 569 O O . GLN A 1 76 ? -9.354 5.899 16.764 1.00 98.00 76 GLN A O 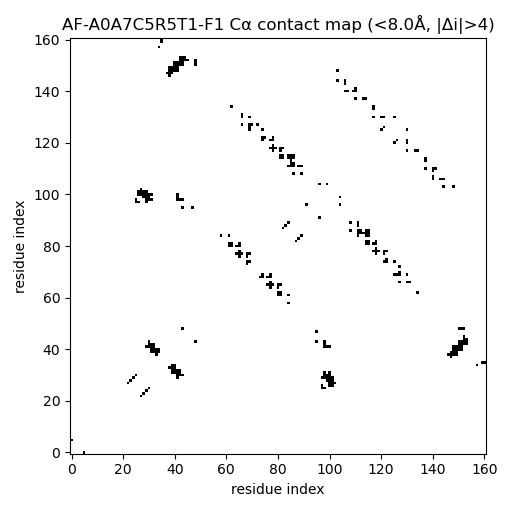1
ATOM 574 N N . ALA A 1 77 ? -9.002 4.595 18.563 1.00 98.31 77 ALA A N 1
ATOM 575 C CA . ALA A 1 77 ? -7.616 4.303 18.212 1.00 98.31 77 ALA A CA 1
ATOM 576 C C . ALA A 1 77 ? -7.529 3.549 16.875 1.00 98.31 77 ALA A C 1
ATOM 578 O O . ALA A 1 77 ? -6.757 3.946 16.004 1.00 98.31 77 ALA A O 1
ATOM 579 N N . ALA A 1 78 ? -8.388 2.544 16.660 1.00 98.38 78 ALA A N 1
ATOM 580 C CA . ALA A 1 78 ? -8.449 1.818 15.392 1.00 98.38 78 ALA A CA 1
ATOM 581 C C . ALA A 1 78 ? -8.773 2.738 14.194 1.00 98.38 78 ALA A C 1
ATOM 583 O O . ALA A 1 78 ? -8.128 2.636 13.148 1.00 98.38 78 ALA A O 1
ATOM 584 N N . GLU A 1 79 ? -9.736 3.657 14.341 1.00 98.50 79 GLU A N 1
ATOM 585 C CA . GLU A 1 79 ? -10.053 4.661 13.317 1.00 98.50 79 GLU A CA 1
ATOM 586 C C . GLU A 1 79 ? -8.843 5.558 13.031 1.00 98.50 79 GLU A C 1
ATOM 588 O O . GLU A 1 79 ? -8.475 5.742 11.869 1.00 98.50 79 GLU A O 1
ATOM 593 N N . ASP A 1 80 ? -8.206 6.096 14.072 1.00 98.31 80 ASP A N 1
ATOM 594 C CA . ASP A 1 80 ? -7.078 7.019 13.941 1.00 98.31 80 ASP A CA 1
ATOM 595 C C . ASP A 1 80 ? -5.892 6.352 13.221 1.00 98.31 80 ASP A C 1
ATOM 597 O O . ASP A 1 80 ? -5.269 6.967 12.350 1.00 98.31 80 ASP A O 1
ATOM 601 N N . GLN A 1 81 ? -5.608 5.080 13.529 1.00 98.25 81 GLN A N 1
ATOM 602 C CA . GLN A 1 81 ? -4.585 4.288 12.836 1.00 98.25 81 GLN A CA 1
ATOM 603 C C . GLN A 1 81 ? -4.931 4.086 11.357 1.00 98.25 81 GLN A C 1
ATOM 605 O O . GLN A 1 81 ? -4.077 4.288 10.489 1.00 98.25 81 GLN A O 1
ATOM 610 N N . ALA A 1 82 ? -6.181 3.719 11.052 1.00 98.31 82 ALA A N 1
ATOM 611 C CA . ALA A 1 82 ? -6.642 3.559 9.676 1.00 98.31 82 ALA A CA 1
ATOM 612 C C . ALA A 1 82 ? -6.526 4.884 8.905 1.00 98.31 82 ALA A C 1
ATOM 614 O O . ALA A 1 82 ? -5.911 4.934 7.840 1.00 98.31 82 ALA A O 1
ATOM 615 N N . ARG A 1 83 ? -6.983 5.993 9.495 1.00 98.38 83 ARG A N 1
ATOM 616 C CA . ARG A 1 83 ? -6.899 7.330 8.894 1.00 98.38 83 ARG A CA 1
ATOM 617 C C . ARG A 1 83 ? -5.457 7.769 8.645 1.00 98.38 83 ARG A C 1
ATOM 619 O O . ARG A 1 83 ? -5.166 8.370 7.611 1.00 98.38 83 ARG A O 1
ATOM 626 N N . ALA A 1 84 ? -4.540 7.449 9.558 1.00 97.50 84 ALA A N 1
ATOM 627 C CA . ALA A 1 84 ? -3.119 7.763 9.419 1.00 97.50 84 ALA A CA 1
ATOM 628 C C . ALA A 1 84 ? -2.444 7.026 8.250 1.00 97.50 84 ALA A C 1
ATOM 630 O O . ALA A 1 84 ? -1.419 7.494 7.760 1.00 97.50 84 ALA A O 1
ATOM 631 N N . MET A 1 85 ? -3.010 5.908 7.788 1.00 97.75 85 MET A N 1
ATOM 632 C CA . MET A 1 85 ? -2.549 5.163 6.608 1.00 97.75 85 MET A CA 1
ATOM 633 C C . MET A 1 85 ? -3.339 5.495 5.336 1.00 97.75 85 MET A C 1
ATOM 635 O O . MET A 1 85 ? -3.026 4.962 4.271 1.00 97.75 85 MET A O 1
ATOM 639 N N . GLY A 1 86 ? -4.337 6.373 5.434 1.00 97.94 86 GLY A N 1
ATOM 640 C CA . GLY A 1 86 ? -5.197 6.784 4.334 1.00 97.94 86 GLY A CA 1
ATOM 641 C C . GLY A 1 86 ? -4.479 7.569 3.233 1.00 97.94 86 GLY A C 1
ATOM 642 O O . GLY A 1 86 ? -3.252 7.705 3.201 1.00 97.94 86 GLY A O 1
ATOM 643 N N . MET A 1 87 ? -5.247 8.170 2.327 1.00 97.69 87 MET A N 1
ATOM 644 C CA . MET A 1 87 ? -4.718 8.943 1.198 1.00 97.69 87 MET A CA 1
ATOM 645 C C . MET A 1 87 ? -3.853 10.137 1.607 1.00 97.69 87 MET A C 1
ATOM 647 O O . MET A 1 87 ? -2.996 10.561 0.834 1.00 97.69 87 MET A O 1
ATOM 651 N N . ALA A 1 88 ? -4.029 10.666 2.819 1.00 95.31 88 ALA A N 1
ATOM 652 C CA . ALA A 1 88 ? -3.165 11.718 3.350 1.00 95.31 88 ALA A CA 1
ATOM 653 C C . ALA A 1 88 ? -1.701 11.262 3.520 1.00 95.31 88 ALA A C 1
ATOM 655 O O . ALA A 1 88 ? -0.794 12.093 3.457 1.00 95.31 88 ALA A O 1
ATOM 656 N N . ALA A 1 89 ? -1.469 9.958 3.704 1.00 94.50 89 ALA A N 1
ATOM 657 C CA . ALA A 1 89 ? -0.140 9.363 3.807 1.00 94.50 89 ALA A CA 1
ATOM 658 C C . ALA A 1 89 ? 0.468 8.974 2.452 1.00 94.50 89 ALA A C 1
ATOM 660 O O . ALA A 1 89 ? 1.672 8.737 2.392 1.00 94.50 89 ALA A O 1
ATOM 661 N N . ALA A 1 90 ? -0.320 8.968 1.369 1.00 93.19 90 ALA A N 1
ATOM 662 C CA . ALA A 1 90 ? 0.099 8.570 0.023 1.00 93.19 90 ALA A CA 1
ATOM 663 C C . ALA A 1 90 ? 1.003 9.624 -0.657 1.00 93.19 90 ALA A C 1
ATOM 665 O O . ALA A 1 90 ? 0.667 10.185 -1.704 1.00 93.19 90 ALA A O 1
ATOM 666 N N . ASN A 1 91 ? 2.153 9.929 -0.052 1.00 84.94 91 ASN A N 1
ATOM 667 C CA . ASN A 1 91 ? 3.043 11.024 -0.442 1.00 84.94 91 ASN A CA 1
ATOM 668 C C . ASN A 1 91 ? 4.462 10.533 -0.767 1.00 84.94 91 ASN A C 1
ATOM 670 O O . ASN A 1 91 ? 5.444 10.911 -0.121 1.00 84.94 91 ASN A O 1
ATOM 674 N N . ALA A 1 92 ? 4.570 9.684 -1.787 1.00 84.50 92 ALA A N 1
ATOM 675 C CA . ALA A 1 92 ? 5.859 9.228 -2.291 1.00 84.50 92 ALA A CA 1
ATOM 676 C C . ALA A 1 92 ? 6.631 10.353 -3.009 1.00 84.50 92 ALA A C 1
ATOM 678 O O . ALA A 1 92 ? 6.048 11.219 -3.666 1.00 84.50 92 ALA A O 1
ATOM 679 N N . ASP A 1 93 ? 7.964 10.306 -2.923 1.00 89.44 93 ASP A N 1
ATOM 680 C CA . ASP A 1 93 ? 8.841 11.234 -3.642 1.00 89.44 93 ASP A CA 1
ATOM 681 C C . ASP A 1 93 ? 8.636 11.118 -5.165 1.00 89.44 93 ASP A C 1
ATOM 683 O O . ASP A 1 93 ? 8.494 10.021 -5.713 1.00 89.44 93 ASP A O 1
ATOM 687 N N . ALA A 1 94 ? 8.647 12.251 -5.873 1.00 88.50 94 ALA A N 1
ATOM 688 C CA . ALA A 1 94 ? 8.435 12.289 -7.320 1.00 88.50 94 ALA A CA 1
ATOM 689 C C . ALA A 1 94 ? 9.459 11.443 -8.106 1.00 88.50 94 ALA A C 1
ATOM 691 O O . ALA A 1 94 ? 9.123 10.893 -9.157 1.00 88.50 94 ALA A O 1
ATOM 692 N N . GLN A 1 95 ? 10.691 11.316 -7.603 1.00 89.88 95 GLN A N 1
ATOM 693 C CA . GLN A 1 95 ? 11.732 10.473 -8.192 1.00 89.88 95 GLN A CA 1
ATOM 694 C C . GLN A 1 95 ? 11.399 8.989 -8.045 1.00 89.88 95 GLN A C 1
ATOM 696 O O . GLN A 1 95 ? 11.607 8.235 -8.993 1.00 89.88 95 GLN A O 1
ATOM 701 N N . ILE A 1 96 ? 10.821 8.583 -6.909 1.00 93.00 96 ILE A N 1
ATOM 702 C CA . ILE A 1 96 ? 10.328 7.215 -6.711 1.00 93.00 96 ILE A CA 1
ATOM 703 C C . ILE A 1 96 ? 9.170 6.957 -7.665 1.00 93.00 96 ILE A C 1
ATOM 705 O O . ILE A 1 96 ? 9.226 6.004 -8.437 1.00 93.00 96 ILE A O 1
ATOM 709 N N . LEU A 1 97 ? 8.160 7.834 -7.672 1.00 90.81 97 LEU A N 1
ATOM 710 C CA . LEU A 1 97 ? 6.970 7.690 -8.515 1.00 90.81 97 LEU A CA 1
ATOM 711 C C . LEU A 1 97 ? 7.316 7.521 -10.000 1.00 90.81 97 LEU A C 1
ATOM 713 O O . LEU A 1 97 ? 6.689 6.718 -10.684 1.00 90.81 97 LEU A O 1
ATOM 717 N N . ALA A 1 98 ? 8.346 8.216 -10.489 1.00 90.31 98 ALA A N 1
ATOM 718 C CA . ALA A 1 98 ? 8.809 8.104 -11.873 1.00 90.31 98 ALA A CA 1
ATOM 719 C C . ALA A 1 98 ? 9.406 6.727 -12.234 1.00 90.31 98 ALA A C 1
ATOM 721 O O . ALA A 1 98 ? 9.543 6.412 -13.417 1.00 90.31 98 ALA A O 1
ATOM 722 N N . LYS A 1 99 ? 9.783 5.912 -11.240 1.00 92.81 99 LYS A N 1
ATOM 723 C CA . LYS A 1 99 ? 10.358 4.570 -11.424 1.00 92.81 99 LYS A CA 1
ATOM 724 C C . LYS A 1 99 ? 9.330 3.454 -11.256 1.00 92.81 99 LYS A C 1
ATOM 726 O O . LYS A 1 99 ? 9.574 2.340 -11.725 1.00 92.81 99 LYS A O 1
ATOM 731 N N . LEU A 1 100 ? 8.197 3.728 -10.611 1.00 94.00 100 LEU A N 1
ATOM 732 C CA . LEU A 1 100 ? 7.183 2.718 -10.323 1.00 94.00 100 LEU A CA 1
ATOM 733 C C . LEU A 1 100 ? 6.371 2.357 -11.581 1.00 94.00 100 LEU A C 1
ATOM 735 O O . LEU A 1 100 ? 5.963 3.247 -12.329 1.00 94.00 100 LEU A O 1
ATOM 739 N N . PRO A 1 101 ? 6.076 1.066 -11.812 1.00 94.88 101 PRO A N 1
ATOM 740 C CA . PRO A 1 101 ? 5.065 0.655 -12.782 1.00 94.88 101 PRO A CA 1
ATOM 741 C C . PRO A 1 101 ? 3.694 1.238 -12.438 1.00 94.88 101 PRO A C 1
ATOM 743 O O . PRO A 1 101 ? 3.337 1.342 -11.263 1.00 94.88 101 PRO A O 1
ATOM 746 N N . LEU A 1 102 ? 2.885 1.534 -13.455 1.00 93.56 102 LEU A N 1
ATOM 747 C CA . LEU A 1 102 ? 1.546 2.099 -13.250 1.00 93.56 102 LEU A CA 1
ATOM 748 C C . LEU A 1 102 ? 0.650 1.195 -12.386 1.00 93.56 102 LEU A C 1
ATOM 750 O O . LEU A 1 102 ? -0.079 1.684 -11.521 1.00 93.56 102 LEU A O 1
ATOM 754 N N . ASP A 1 103 ? 0.738 -0.118 -12.594 1.00 94.12 103 ASP A N 1
ATOM 755 C CA . ASP A 1 103 ? -0.044 -1.109 -11.849 1.00 94.12 103 ASP A CA 1
ATOM 756 C C . ASP A 1 103 ? 0.387 -1.178 -10.374 1.00 94.12 103 ASP A C 1
ATOM 758 O O . ASP A 1 103 ? -0.464 -1.234 -9.488 1.00 94.12 103 ASP A O 1
ATOM 762 N N . PHE A 1 104 ? 1.692 -1.073 -10.091 1.00 95.38 104 PHE A N 1
ATOM 763 C CA . PHE A 1 104 ? 2.211 -0.986 -8.720 1.00 95.38 104 PHE A CA 1
ATOM 764 C C . PHE A 1 104 ? 1.677 0.265 -8.012 1.00 95.38 104 PHE A C 1
ATOM 766 O O . PHE A 1 104 ? 1.166 0.183 -6.895 1.00 95.38 104 PHE A O 1
ATOM 773 N N . SER A 1 105 ? 1.736 1.420 -8.681 1.00 94.56 105 SER A N 1
ATOM 774 C CA . SER A 1 105 ? 1.213 2.681 -8.145 1.00 94.56 105 SER A CA 1
ATOM 775 C C . SER A 1 105 ? -0.298 2.620 -7.903 1.00 94.56 105 SER A C 1
ATOM 777 O O . SER A 1 105 ? -0.779 3.136 -6.896 1.00 94.56 105 SER A O 1
ATOM 779 N N . SER A 1 106 ? -1.054 1.951 -8.781 1.00 94.94 106 SER A N 1
ATOM 780 C CA . SER A 1 106 ? -2.494 1.735 -8.580 1.00 94.94 106 SER A CA 1
ATOM 781 C C . SER A 1 106 ? -2.796 0.863 -7.366 1.00 94.94 106 SER A C 1
ATOM 783 O O . SER A 1 106 ? -3.731 1.181 -6.634 1.00 94.94 106 SER A O 1
ATOM 785 N N . LEU A 1 107 ? -2.017 -0.199 -7.134 1.00 96.50 107 LEU A N 1
ATOM 786 C CA . LEU A 1 107 ? -2.157 -1.045 -5.945 1.00 96.50 107 LEU A CA 1
ATOM 787 C C . LEU A 1 107 ? -1.867 -0.255 -4.663 1.00 96.50 107 LEU A C 1
ATOM 789 O O . LEU A 1 107 ? -2.654 -0.321 -3.725 1.00 96.50 107 LEU A O 1
ATOM 793 N N . GLY A 1 108 ? -0.792 0.541 -4.636 1.00 95.31 108 GLY A N 1
ATOM 794 C CA . GLY A 1 108 ? -0.462 1.390 -3.485 1.00 95.31 108 GLY A CA 1
ATOM 795 C C . GLY A 1 108 ? -1.552 2.424 -3.182 1.00 95.31 108 GLY A C 1
ATOM 796 O O . GLY A 1 108 ? -2.055 2.496 -2.065 1.00 95.31 108 GLY A O 1
ATOM 797 N N . LEU A 1 109 ? -1.996 3.178 -4.192 1.00 96.31 109 LEU A N 1
ATOM 798 C CA . LEU A 1 109 ? -3.083 4.155 -4.037 1.00 96.31 109 LEU A CA 1
ATOM 799 C C . LEU A 1 109 ? -4.435 3.504 -3.720 1.00 96.31 109 LEU A C 1
ATOM 801 O O . LEU A 1 109 ? -5.303 4.139 -3.126 1.00 96.31 109 LEU A O 1
ATOM 805 N N . GLY A 1 110 ? -4.663 2.273 -4.177 1.00 97.31 110 GLY A N 1
ATOM 806 C CA . GLY A 1 110 ? -5.818 1.470 -3.784 1.00 97.31 110 GLY A CA 1
ATOM 807 C C . GLY A 1 110 ? -5.786 1.143 -2.299 1.00 97.31 110 GLY A C 1
ATOM 808 O O . GLY A 1 110 ? -6.782 1.359 -1.616 1.00 97.31 110 GLY A O 1
ATOM 809 N N . LEU A 1 111 ? -4.625 0.725 -1.793 1.00 97.81 111 LEU A N 1
ATOM 810 C CA . LEU A 1 111 ? -4.441 0.365 -0.395 1.00 97.81 111 LEU A CA 1
ATOM 811 C C . LEU A 1 111 ? -4.689 1.558 0.534 1.00 97.81 111 LEU A C 1
ATOM 813 O O . LEU A 1 111 ? -5.453 1.431 1.485 1.00 97.81 111 LEU A O 1
ATOM 817 N N . HIS A 1 112 ? -4.130 2.730 0.218 1.00 98.25 112 HIS A N 1
ATOM 818 C CA . HIS A 1 112 ? -4.398 3.954 0.981 1.00 98.25 112 HIS A CA 1
ATOM 819 C C . HIS A 1 112 ? -5.886 4.332 0.988 1.00 98.25 112 HIS A C 1
ATOM 821 O O . HIS A 1 112 ? -6.417 4.691 2.033 1.00 98.25 112 HIS A O 1
ATOM 827 N N . ARG A 1 113 ? -6.593 4.203 -0.144 1.00 98.31 113 ARG A N 1
ATOM 828 C CA . ARG A 1 113 ? -8.051 4.428 -0.178 1.00 98.31 113 ARG A CA 1
ATOM 829 C C . ARG A 1 113 ? -8.807 3.425 0.685 1.00 98.31 113 ARG A C 1
ATOM 831 O O . ARG A 1 113 ? -9.698 3.828 1.415 1.00 98.31 113 ARG A O 1
ATOM 838 N N . SER A 1 114 ? -8.418 2.152 0.662 1.00 98.38 114 SER A N 1
ATOM 839 C CA . SER A 1 114 ? -9.039 1.137 1.518 1.00 98.38 114 SER A CA 1
ATOM 840 C C . SER A 1 114 ? -8.835 1.409 3.008 1.00 98.38 114 SER A C 1
ATOM 842 O O . SER A 1 114 ? -9.694 1.046 3.801 1.00 98.38 114 SER A O 1
ATOM 844 N N . PHE A 1 115 ? -7.741 2.064 3.403 1.00 98.62 115 PHE A N 1
ATOM 845 C CA . PHE A 1 115 ? -7.566 2.515 4.784 1.00 98.62 115 PHE A CA 1
ATOM 846 C C . PHE A 1 115 ? -8.477 3.694 5.152 1.00 98.62 115 PHE A C 1
ATOM 848 O O . PHE A 1 115 ? -8.993 3.716 6.267 1.00 98.62 115 PHE A O 1
ATOM 855 N N . ASP A 1 116 ? -8.736 4.629 4.231 1.00 98.62 116 ASP A N 1
ATOM 856 C CA . ASP A 1 116 ? -9.762 5.662 4.442 1.00 98.62 116 ASP A CA 1
ATOM 857 C C . ASP A 1 116 ? -11.166 5.046 4.556 1.00 98.62 116 ASP A C 1
ATOM 859 O O . ASP A 1 116 ? -11.908 5.391 5.475 1.00 98.62 116 ASP A O 1
ATOM 863 N N . ASP A 1 117 ? -11.501 4.097 3.674 1.00 98.00 117 ASP A N 1
ATOM 864 C CA . ASP A 1 117 ? -12.782 3.379 3.698 1.00 98.00 117 ASP A CA 1
ATOM 865 C C . ASP A 1 117 ? -12.950 2.586 5.009 1.00 98.00 117 ASP A C 1
ATOM 867 O O . ASP A 1 117 ? -14.018 2.602 5.622 1.00 98.00 117 ASP A O 1
ATOM 871 N N . LEU A 1 118 ? -11.879 1.938 5.484 1.00 98.44 118 LEU A N 1
ATOM 872 C CA . LEU A 1 118 ? -11.856 1.238 6.767 1.00 98.44 118 LEU A CA 1
ATOM 873 C C . LEU A 1 118 ? -12.060 2.201 7.944 1.00 98.44 118 LEU A C 1
ATOM 875 O O . LEU A 1 118 ? -12.818 1.890 8.859 1.00 98.44 118 LEU A O 1
ATOM 879 N N . ALA A 1 119 ? -11.415 3.369 7.931 1.00 98.38 119 ALA A N 1
ATOM 880 C CA . ALA A 1 119 ? -11.614 4.377 8.968 1.00 98.38 119 ALA A CA 1
ATOM 881 C C . ALA A 1 119 ? -13.079 4.854 9.006 1.00 98.38 119 ALA A C 1
ATOM 883 O O . ALA A 1 119 ? -13.684 4.923 10.076 1.00 98.38 119 ALA A O 1
ATOM 884 N N . ASP A 1 120 ? -13.686 5.103 7.842 1.00 98.25 120 ASP A N 1
ATOM 885 C CA . ASP A 1 120 ? -15.104 5.464 7.739 1.00 98.25 120 ASP A CA 1
ATOM 886 C C . ASP A 1 120 ? -16.026 4.335 8.232 1.00 98.25 120 ASP A C 1
ATOM 888 O O . ASP A 1 120 ? -17.021 4.598 8.916 1.00 98.25 120 ASP A O 1
ATOM 892 N N . PHE A 1 121 ? -15.683 3.076 7.938 1.00 97.62 121 PHE A N 1
ATOM 893 C CA . PHE A 1 121 ? -16.400 1.905 8.443 1.00 97.62 121 PHE A CA 1
ATOM 894 C C . PHE A 1 121 ? -16.347 1.819 9.973 1.00 97.62 121 PHE A C 1
ATOM 896 O O . PHE A 1 121 ? -17.395 1.676 10.604 1.00 97.62 121 PHE A O 1
ATOM 903 N N . ILE A 1 122 ? -15.156 1.947 10.572 1.00 98.06 122 ILE A N 1
ATOM 904 C CA . ILE A 1 122 ? -14.958 1.894 12.029 1.00 98.06 122 ILE A CA 1
ATOM 905 C C . ILE A 1 122 ? -15.794 2.977 12.723 1.00 98.06 122 ILE A C 1
ATOM 907 O O . ILE A 1 122 ? -16.498 2.686 13.693 1.00 98.06 122 ILE A O 1
ATOM 911 N N . ALA A 1 123 ? -15.772 4.205 12.193 1.00 97.44 123 ALA A N 1
ATOM 912 C CA . ALA A 1 123 ? -16.523 5.333 12.737 1.00 97.44 123 ALA A CA 1
ATOM 913 C C . ALA A 1 123 ? -18.048 5.123 12.676 1.00 97.44 123 ALA A C 1
ATOM 915 O O . ALA A 1 123 ? -18.782 5.538 13.577 1.00 97.44 123 ALA A O 1
ATOM 916 N N . ALA A 1 124 ? -18.544 4.485 11.611 1.00 96.88 124 ALA A N 1
ATOM 917 C CA . ALA A 1 124 ? -19.970 4.245 11.410 1.00 96.88 124 ALA A CA 1
ATOM 918 C C . ALA A 1 124 ? -20.494 3.004 12.152 1.00 96.88 124 ALA A C 1
ATOM 920 O O . ALA A 1 124 ? -21.653 2.988 12.578 1.00 96.88 124 ALA A O 1
ATOM 921 N N . ASN A 1 125 ? -19.673 1.958 12.276 1.00 86.06 125 ASN A N 1
ATOM 922 C CA . ASN A 1 125 ? -20.070 0.649 12.782 1.00 86.06 125 ASN A CA 1
ATOM 923 C C . ASN A 1 125 ? -18.920 -0.025 13.560 1.00 86.06 125 ASN A C 1
ATOM 925 O O . ASN A 1 125 ? -18.194 -0.846 12.995 1.00 86.06 125 ASN A O 1
ATOM 929 N N . PRO A 1 126 ? -18.763 0.274 14.863 1.00 79.12 126 PRO A N 1
ATOM 930 C CA . PRO A 1 126 ? -17.728 -0.326 15.700 1.00 79.12 126 PRO A CA 1
ATOM 931 C C . PRO A 1 126 ? -18.060 -1.792 16.035 1.00 79.12 126 PRO A C 1
ATOM 933 O O . PRO A 1 126 ? -18.544 -2.114 17.122 1.00 79.12 126 PRO A O 1
ATOM 936 N N . ASP A 1 127 ? -17.825 -2.684 15.073 1.00 92.38 127 ASP A N 1
ATOM 937 C CA . ASP A 1 127 ? -17.931 -4.137 15.213 1.00 92.38 127 ASP A CA 1
ATOM 938 C C . ASP A 1 127 ? -16.572 -4.798 14.917 1.00 92.38 127 ASP A C 1
ATOM 940 O O . ASP A 1 127 ? -16.116 -4.758 13.771 1.00 92.38 127 ASP A O 1
ATOM 944 N N . PRO A 1 128 ? -15.922 -5.448 15.903 1.00 94.00 128 PRO A N 1
ATOM 945 C CA . PRO A 1 128 ? -14.618 -6.077 15.709 1.00 94.00 128 PRO A CA 1
ATOM 946 C C . PRO A 1 128 ? -14.587 -7.112 14.580 1.00 94.00 128 PRO A C 1
ATOM 948 O O . PRO A 1 128 ? -13.573 -7.236 13.898 1.00 94.00 128 PRO A O 1
ATOM 951 N N . LEU A 1 129 ? -15.675 -7.864 14.369 1.00 95.69 129 LEU A N 1
ATOM 952 C CA . LEU A 1 129 ? -15.723 -8.860 13.294 1.00 95.69 129 LEU A CA 1
ATOM 953 C C . LEU A 1 129 ? -15.823 -8.201 11.918 1.00 95.69 129 LEU A C 1
ATOM 955 O O . LEU A 1 129 ? -15.117 -8.624 11.007 1.00 95.69 129 LEU A O 1
ATOM 959 N N . GLY A 1 130 ? -16.635 -7.150 11.783 1.00 96.44 130 GLY A N 1
ATOM 960 C CA . GLY A 1 130 ? -16.675 -6.323 10.579 1.00 96.44 130 GLY A CA 1
ATOM 961 C C . GLY A 1 130 ? -15.320 -5.693 10.252 1.00 96.44 130 GLY A C 1
ATOM 962 O O . GLY A 1 130 ? -14.883 -5.742 9.110 1.00 96.44 130 GLY A O 1
ATOM 963 N N . ILE A 1 131 ? -14.598 -5.192 11.258 1.00 97.25 131 ILE A N 1
ATOM 964 C CA . ILE A 1 131 ? -13.258 -4.622 11.055 1.00 97.25 131 ILE A CA 1
ATOM 965 C C . ILE A 1 131 ? -12.271 -5.688 10.564 1.00 97.25 131 ILE A C 1
ATOM 967 O O . ILE A 1 131 ? -11.493 -5.433 9.649 1.00 97.25 131 ILE A O 1
ATOM 971 N N . VAL A 1 132 ? -12.316 -6.901 11.124 1.00 96.00 132 VAL A N 1
ATOM 972 C CA . VAL A 1 132 ? -11.486 -8.020 10.647 1.00 96.00 132 VAL A CA 1
ATOM 973 C C . VAL A 1 132 ? -11.822 -8.397 9.199 1.00 96.00 132 VA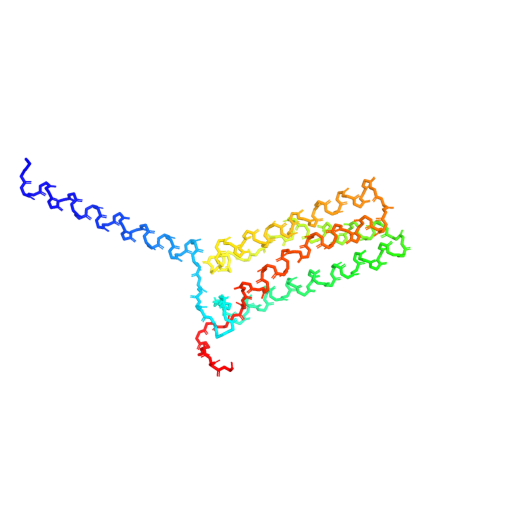L A C 1
ATOM 975 O O . VAL A 1 132 ? -10.906 -8.711 8.439 1.00 96.00 132 VAL A O 1
ATOM 978 N N . ASP A 1 133 ? -13.096 -8.350 8.801 1.00 97.31 133 ASP A N 1
ATOM 979 C CA . ASP A 1 133 ? -13.523 -8.611 7.418 1.00 97.31 133 ASP A CA 1
ATOM 980 C C . ASP A 1 133 ? -12.987 -7.547 6.443 1.00 97.31 133 ASP A C 1
ATOM 982 O O . ASP A 1 133 ? -12.380 -7.882 5.424 1.00 97.31 133 ASP A O 1
ATOM 986 N N . GLU A 1 134 ? -13.090 -6.265 6.800 1.00 97.56 134 GLU A N 1
ATOM 987 C CA . GLU A 1 134 ? -12.534 -5.161 6.005 1.00 97.56 134 GLU A CA 1
ATOM 988 C C . GLU A 1 134 ? -10.998 -5.223 5.916 1.00 97.56 134 GLU A C 1
ATOM 990 O O . GLU A 1 134 ? -10.412 -5.032 4.845 1.00 97.56 134 GLU A O 1
ATOM 995 N N . VAL A 1 135 ? -10.321 -5.588 7.011 1.00 97.75 135 VAL A N 1
ATOM 996 C CA . VAL A 1 135 ? -8.870 -5.839 7.014 1.00 97.75 135 VAL A CA 1
ATOM 997 C C . VAL A 1 135 ? -8.517 -7.017 6.096 1.00 97.75 135 VAL A C 1
ATOM 999 O O . VAL A 1 135 ? -7.554 -6.950 5.330 1.00 97.75 135 VAL A O 1
ATOM 1002 N N . ALA A 1 136 ? -9.295 -8.101 6.112 1.00 97.69 136 ALA A N 1
ATOM 1003 C CA . ALA A 1 136 ? -9.079 -9.223 5.201 1.00 97.69 136 ALA A CA 1
ATOM 1004 C C . ALA A 1 136 ? -9.264 -8.807 3.729 1.00 97.69 136 ALA A C 1
ATOM 1006 O O . ALA A 1 136 ? -8.480 -9.222 2.869 1.00 97.69 136 ALA A O 1
ATOM 1007 N N . SER A 1 137 ? -10.247 -7.947 3.448 1.00 96.56 137 SER A N 1
ATOM 1008 C CA . SER A 1 137 ? -10.506 -7.385 2.120 1.00 96.56 137 SER A CA 1
ATOM 1009 C C . SER A 1 137 ? -9.332 -6.537 1.615 1.00 96.56 137 SER A C 1
ATOM 1011 O O . SER A 1 137 ? -8.810 -6.789 0.523 1.00 96.56 137 SER A O 1
ATOM 1013 N N . LEU A 1 138 ? -8.822 -5.595 2.420 1.00 96.38 138 LEU A N 1
ATOM 1014 C CA . LEU A 1 138 ? -7.689 -4.758 2.001 1.00 96.38 138 LEU A CA 1
ATOM 1015 C C . LEU A 1 138 ? -6.387 -5.562 1.843 1.00 96.38 138 LEU A C 1
ATOM 1017 O O . LEU A 1 138 ? -5.581 -5.244 0.963 1.00 96.38 138 LEU A O 1
ATOM 1021 N N . MET A 1 139 ? -6.196 -6.650 2.607 1.00 97.38 139 MET A N 1
ATOM 1022 C CA . MET A 1 139 ? -5.011 -7.515 2.490 1.00 97.38 139 MET A CA 1
ATOM 1023 C C . MET A 1 139 ? -4.884 -8.197 1.120 1.00 97.38 139 MET A C 1
ATOM 1025 O O . MET A 1 139 ? -3.774 -8.583 0.742 1.00 97.38 139 MET A O 1
ATOM 1029 N N . VAL A 1 140 ? -5.961 -8.290 0.329 1.00 96.62 140 VAL A N 1
ATOM 1030 C CA . VAL A 1 140 ? -5.894 -8.751 -1.070 1.00 96.62 140 VAL A CA 1
ATOM 1031 C C . VAL A 1 140 ? -4.904 -7.908 -1.883 1.00 96.62 140 VAL A C 1
ATOM 1033 O O . VAL A 1 140 ? -4.173 -8.447 -2.713 1.00 96.62 140 VAL A O 1
ATOM 1036 N N . GLN A 1 141 ? -4.813 -6.603 -1.609 1.00 96.44 141 GLN A N 1
ATOM 1037 C CA . GLN A 1 141 ? -3.881 -5.699 -2.291 1.00 96.44 141 GLN A CA 1
ATOM 1038 C C . GLN A 1 141 ? -2.432 -5.955 -1.872 1.00 96.44 141 GLN A C 1
ATOM 1040 O O . GLN A 1 141 ? -1.536 -5.945 -2.719 1.00 96.44 141 GLN A O 1
ATOM 1045 N N . CYS A 1 142 ? -2.203 -6.261 -0.591 1.00 97.06 142 CYS A N 1
ATOM 1046 C CA . CYS A 1 142 ? -0.896 -6.685 -0.093 1.00 97.06 142 CYS A CA 1
ATOM 1047 C C . CYS A 1 142 ? -0.439 -7.952 -0.825 1.00 97.06 142 CYS A C 1
ATOM 1049 O O . CYS A 1 142 ? 0.662 -7.986 -1.373 1.00 97.06 142 CYS A O 1
ATOM 1051 N N . VAL A 1 143 ? -1.300 -8.972 -0.893 1.00 98.00 143 VAL A N 1
ATOM 1052 C CA . VAL A 1 143 ? -0.996 -10.237 -1.579 1.00 98.00 143 VAL A CA 1
ATOM 1053 C C . VAL A 1 143 ? -0.715 -9.998 -3.060 1.00 98.00 143 VAL A C 1
ATOM 1055 O O . VAL A 1 143 ? 0.320 -10.438 -3.549 1.00 98.00 143 VAL A O 1
ATOM 1058 N N . ALA A 1 144 ? -1.574 -9.251 -3.757 1.00 97.38 144 ALA A N 1
ATOM 1059 C CA . ALA A 1 144 ? -1.393 -8.951 -5.176 1.00 97.38 144 ALA A CA 1
ATOM 1060 C C . ALA A 1 144 ? -0.062 -8.232 -5.453 1.00 97.38 144 ALA A C 1
ATOM 1062 O O . ALA A 1 144 ? 0.659 -8.590 -6.383 1.00 97.38 144 ALA A O 1
ATOM 1063 N N . CYS A 1 145 ? 0.299 -7.246 -4.625 1.00 97.56 145 CYS A N 1
ATOM 1064 C CA . CYS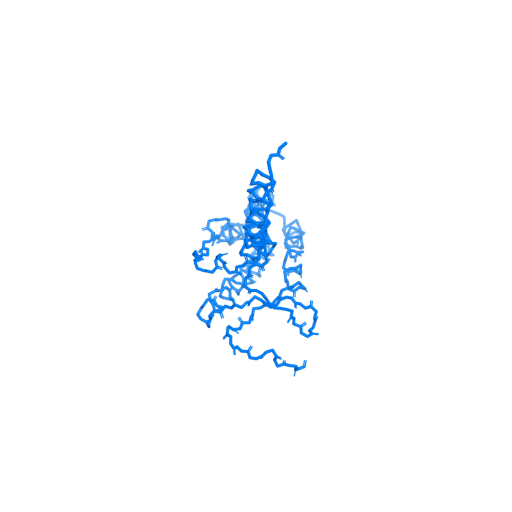 A 1 145 ? 1.563 -6.533 -4.768 1.00 97.56 145 CYS A CA 1
ATOM 1065 C C . CYS A 1 145 ? 2.768 -7.444 -4.488 1.00 97.56 145 CYS A C 1
ATOM 1067 O O . CYS A 1 145 ? 3.719 -7.462 -5.269 1.00 97.56 145 CYS A O 1
ATOM 1069 N N . HIS A 1 146 ? 2.726 -8.240 -3.417 1.00 97.38 146 HIS A N 1
ATOM 1070 C CA . HIS A 1 146 ? 3.834 -9.116 -3.028 1.00 97.38 146 HIS A CA 1
ATOM 1071 C C . HIS A 1 146 ? 4.020 -10.340 -3.942 1.00 97.38 146 HIS A C 1
ATOM 1073 O O . HIS A 1 146 ? 5.143 -10.849 -4.034 1.00 97.38 146 HIS A O 1
ATOM 1079 N N . ASP A 1 147 ? 2.959 -10.778 -4.624 1.00 97.75 147 ASP A N 1
ATOM 1080 C CA . ASP A 1 147 ? 2.983 -11.843 -5.634 1.00 97.75 147 ASP A CA 1
ATOM 1081 C C . ASP A 1 147 ? 3.481 -11.346 -6.998 1.00 97.75 147 ASP A C 1
ATOM 1083 O O . ASP A 1 147 ? 4.134 -12.085 -7.725 1.00 97.75 147 ASP A O 1
ATOM 1087 N N . ALA A 1 148 ? 3.239 -10.076 -7.338 1.00 97.12 148 ALA A N 1
ATOM 1088 C CA . ALA A 1 148 ? 3.664 -9.503 -8.615 1.00 97.12 148 ALA A CA 1
ATOM 1089 C C . ALA A 1 148 ? 5.044 -8.830 -8.560 1.00 97.12 148 ALA A C 1
ATOM 1091 O O . ALA A 1 148 ? 5.783 -8.843 -9.551 1.00 97.12 148 ALA A O 1
ATOM 1092 N N . TYR A 1 149 ? 5.407 -8.230 -7.423 1.00 97.38 149 TYR A N 1
ATOM 1093 C CA . TYR A 1 149 ? 6.531 -7.303 -7.335 1.00 97.38 149 TYR A CA 1
ATOM 1094 C C . TYR A 1 149 ? 7.522 -7.626 -6.222 1.00 97.38 149 TYR A C 1
ATOM 109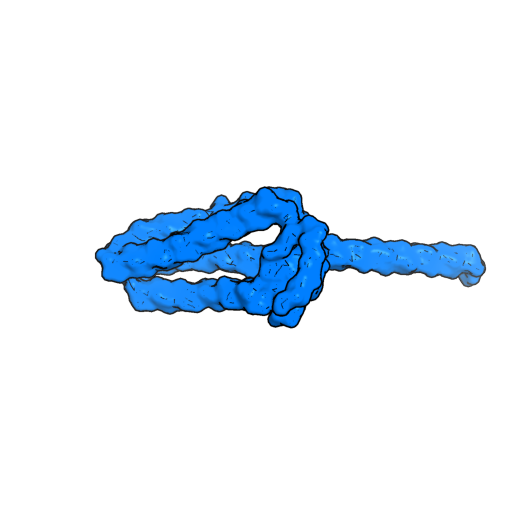6 O O . TYR A 1 149 ? 7.221 -8.199 -5.173 1.00 97.38 149 TYR A O 1
ATOM 1104 N N . ARG A 1 150 ? 8.752 -7.177 -6.456 1.00 96.75 150 ARG A N 1
ATOM 1105 C CA . ARG A 1 150 ? 9.798 -7.047 -5.444 1.00 96.75 150 ARG A CA 1
ATOM 1106 C C . ARG A 1 150 ? 10.585 -5.764 -5.677 1.00 96.75 150 ARG A C 1
ATOM 1108 O O . ARG A 1 150 ? 10.631 -5.253 -6.793 1.00 96.75 150 ARG A O 1
ATOM 1115 N N . LEU A 1 151 ? 11.254 -5.281 -4.635 1.00 96.12 151 LEU A N 1
ATOM 1116 C CA . LEU A 1 151 ? 12.121 -4.105 -4.718 1.00 96.12 151 LEU A CA 1
ATOM 1117 C C . LEU A 1 151 ? 13.589 -4.538 -4.777 1.00 96.12 151 LEU A C 1
ATOM 1119 O O . LEU A 1 151 ? 14.089 -5.174 -3.838 1.00 96.12 151 LEU A O 1
ATOM 1123 N N . GLY A 1 152 ? 14.261 -4.202 -5.874 1.00 94.75 152 GLY A N 1
ATOM 1124 C CA . GLY A 1 152 ? 15.687 -4.428 -6.107 1.00 94.75 152 GLY A CA 1
ATOM 1125 C C . GLY A 1 152 ? 16.485 -3.125 -6.094 1.00 94.75 152 GLY A C 1
ATOM 1126 O O . GLY A 1 152 ? 15.911 -2.037 -6.084 1.00 94.75 152 GLY A O 1
ATOM 1127 N N . ILE A 1 153 ? 17.810 -3.249 -6.089 1.00 94.75 153 ILE A N 1
ATOM 1128 C CA . ILE A 1 153 ? 18.723 -2.110 -6.173 1.00 94.75 153 ILE A CA 1
ATOM 1129 C C . ILE A 1 153 ? 19.240 -1.956 -7.604 1.00 94.75 153 ILE A C 1
ATOM 1131 O O . ILE A 1 153 ? 19.596 -2.933 -8.266 1.00 94.75 153 ILE A O 1
ATOM 1135 N N . GLU A 1 154 ? 19.294 -0.719 -8.089 1.00 90.81 154 GLU A N 1
ATOM 1136 C CA . GLU A 1 154 ? 19.942 -0.382 -9.356 1.00 90.81 154 GLU A CA 1
ATOM 1137 C C . GLU A 1 154 ? 21.387 -0.904 -9.409 1.00 90.81 154 GLU A C 1
ATOM 1139 O O . GLU A 1 154 ? 22.185 -0.693 -8.497 1.00 90.81 154 GLU A O 1
ATOM 1144 N N . GLY A 1 155 ? 21.746 -1.582 -10.500 1.00 79.50 155 GLY A N 1
ATOM 1145 C CA . GLY A 1 155 ? 23.099 -2.112 -10.696 1.00 79.50 155 GLY A CA 1
ATOM 1146 C C . GLY A 1 155 ? 23.425 -3.373 -9.889 1.00 79.50 155 GLY A C 1
ATOM 1147 O O . GLY A 1 155 ? 24.503 -3.939 -10.074 1.00 79.50 155 GLY A O 1
ATOM 1148 N N . GLU A 1 156 ? 22.510 -3.862 -9.049 1.00 76.12 156 GLU A N 1
ATOM 1149 C CA . GLU A 1 156 ? 22.648 -5.176 -8.432 1.00 76.12 156 GLU A CA 1
ATOM 1150 C C . GLU A 1 156 ? 22.410 -6.242 -9.510 1.00 76.12 156 GLU A C 1
ATOM 1152 O O . GLU A 1 156 ? 21.355 -6.286 -10.150 1.00 76.12 156 GLU A O 1
ATOM 1157 N N . ALA A 1 157 ? 23.420 -7.079 -9.771 1.00 58.16 157 ALA A N 1
ATOM 1158 C CA . ALA A 1 157 ? 23.268 -8.182 -10.709 1.00 58.16 157 ALA A CA 1
ATOM 1159 C C . ALA A 1 157 ? 22.093 -9.045 -10.237 1.00 58.16 157 ALA A C 1
ATOM 1161 O O . ALA A 1 157 ? 22.051 -9.425 -9.063 1.00 58.16 157 ALA A O 1
ATOM 1162 N N . THR A 1 158 ? 21.161 -9.357 -11.146 1.00 56.50 158 THR A N 1
ATOM 1163 C CA . THR A 1 158 ? 20.099 -10.351 -10.946 1.00 56.50 158 THR A CA 1
ATOM 1164 C C . THR A 1 158 ? 20.762 -11.692 -10.674 1.00 56.50 158 THR A C 1
ATOM 1166 O O . THR A 1 158 ? 20.982 -12.502 -11.573 1.00 56.50 158 THR A O 1
ATOM 1169 N N . THR A 1 159 ? 21.193 -11.876 -9.435 1.00 51.69 159 THR A N 1
ATOM 1170 C CA . THR A 1 159 ? 21.883 -13.069 -8.999 1.00 51.69 159 THR A CA 1
ATOM 1171 C C . THR A 1 159 ? 20.794 -14.113 -8.914 1.00 51.69 159 THR A C 1
ATOM 1173 O O . THR A 1 159 ? 19.908 -14.020 -8.067 1.00 51.69 159 THR A O 1
ATOM 1176 N N . THR A 1 160 ? 20.830 -15.043 -9.866 1.00 43.56 160 THR A N 1
ATOM 1177 C CA . THR A 1 160 ? 20.250 -16.378 -9.750 1.00 43.56 160 THR A CA 1
ATOM 1178 C C . THR A 1 160 ? 20.535 -16.885 -8.344 1.00 43.56 160 THR A C 1
ATOM 1180 O O . THR A 1 160 ? 21.673 -17.249 -8.043 1.00 43.56 160 THR A O 1
ATOM 1183 N N . GLN A 1 161 ? 19.527 -16.835 -7.483 1.00 41.28 161 GLN A N 1
ATOM 1184 C CA . GLN A 1 161 ? 19.477 -17.625 -6.268 1.00 41.28 161 GLN A CA 1
ATOM 1185 C C . GLN A 1 161 ? 18.340 -18.619 -6.443 1.00 41.28 161 GLN A C 1
ATOM 1187 O O . GLN A 1 161 ? 17.263 -18.176 -6.903 1.00 41.28 161 GLN A O 1
#